Protein AF-A0A965U0R6-F1 (afdb_monomer)

pLDDT: mean 78.59, std 12.65, range [37.94, 92.12]

Structure (mmCIF, N/CA/C/O backbone):
data_AF-A0A965U0R6-F1
#
_entry.id   AF-A0A965U0R6-F1
#
loop_
_atom_site.group_PDB
_atom_site.id
_atom_site.type_symbol
_atom_site.label_atom_id
_atom_site.label_alt_id
_atom_site.label_comp_id
_atom_site.label_asym_id
_atom_site.label_entity_id
_atom_site.label_seq_id
_atom_site.pdbx_PDB_ins_code
_atom_site.Cartn_x
_atom_site.Cartn_y
_atom_site.Cartn_z
_atom_site.occupancy
_atom_site.B_iso_or_equiv
_atom_site.auth_seq_id
_atom_site.auth_comp_id
_atom_site.auth_asym_id
_atom_site.auth_atom_id
_atom_site.pdbx_PDB_model_num
ATOM 1 N N . VAL A 1 1 ? 4.322 18.201 -2.204 1.00 41.97 1 VAL A N 1
ATOM 2 C CA . VAL A 1 1 ? 3.367 19.340 -2.286 1.00 41.97 1 VAL A CA 1
ATOM 3 C C . VAL A 1 1 ? 2.195 19.069 -3.246 1.00 41.97 1 VAL A C 1
ATOM 5 O O . VAL A 1 1 ? 1.086 19.473 -2.937 1.00 41.97 1 VAL A O 1
ATOM 8 N N . VAL A 1 2 ? 2.368 18.293 -4.330 1.00 40.00 2 VAL A N 1
ATOM 9 C CA . VAL A 1 2 ? 1.299 17.973 -5.316 1.00 40.00 2 VAL A CA 1
ATOM 10 C C . VAL A 1 2 ? 0.225 16.978 -4.811 1.00 40.00 2 VAL A C 1
ATOM 12 O O . VAL A 1 2 ? -0.886 16.949 -5.324 1.00 40.00 2 VAL A O 1
ATOM 15 N N . ALA A 1 3 ? 0.509 16.207 -3.756 1.00 44.62 3 ALA A N 1
ATOM 16 C CA . ALA A 1 3 ? -0.407 15.218 -3.159 1.00 44.62 3 ALA A CA 1
ATOM 17 C C . ALA A 1 3 ? -1.565 15.818 -2.330 1.00 44.62 3 ALA A C 1
ATOM 19 O O . ALA A 1 3 ? -2.554 15.149 -2.026 1.00 44.62 3 ALA A O 1
ATOM 20 N N . PHE A 1 4 ? -1.420 17.082 -1.927 1.00 50.19 4 PHE A N 1
ATOM 21 C CA . PHE A 1 4 ? -2.266 17.749 -0.938 1.00 50.19 4 PHE A CA 1
ATOM 22 C C . PHE A 1 4 ? -3.746 17.905 -1.362 1.00 50.19 4 PHE A C 1
ATOM 24 O O . PHE A 1 4 ? -4.618 17.600 -0.548 1.00 50.19 4 PHE A O 1
ATOM 31 N N . PRO A 1 5 ? -4.091 18.294 -2.610 1.00 55.88 5 PRO A N 1
ATOM 32 C CA . PRO A 1 5 ? -5.492 18.458 -3.005 1.00 55.88 5 PRO A CA 1
ATOM 33 C C . PRO A 1 5 ? -6.239 17.125 -3.176 1.00 55.88 5 PRO A C 1
ATOM 35 O O . PRO A 1 5 ? -7.409 17.040 -2.803 1.00 55.88 5 PRO A O 1
ATOM 38 N N . PHE A 1 6 ? -5.578 16.064 -3.656 1.00 57.50 6 PHE A N 1
ATOM 39 C CA . PHE A 1 6 ? -6.195 14.734 -3.768 1.00 57.50 6 PHE A CA 1
ATOM 40 C C . PHE A 1 6 ? -6.419 14.088 -2.396 1.00 57.50 6 PHE A C 1
ATOM 42 O O . PHE A 1 6 ? -7.484 13.518 -2.163 1.00 57.50 6 PHE A O 1
ATOM 49 N N . ALA A 1 7 ? -5.481 14.259 -1.457 1.00 53.28 7 ALA A N 1
ATOM 50 C CA . ALA A 1 7 ? -5.657 13.838 -0.067 1.00 53.28 7 ALA A CA 1
ATOM 51 C C . ALA A 1 7 ? -6.819 14.579 0.622 1.00 53.28 7 ALA A C 1
ATOM 53 O O . ALA A 1 7 ? -7.576 13.973 1.377 1.00 53.28 7 ALA A O 1
ATOM 54 N N . ILE A 1 8 ? -7.022 15.869 0.319 1.00 55.84 8 ILE A N 1
ATOM 55 C CA . ILE A 1 8 ? -8.159 16.656 0.827 1.00 55.84 8 ILE A CA 1
ATOM 56 C C . ILE A 1 8 ? -9.486 16.195 0.210 1.00 55.84 8 ILE A C 1
ATOM 58 O O . ILE A 1 8 ? -10.490 16.114 0.920 1.00 55.84 8 ILE A O 1
ATOM 62 N N . LEU A 1 9 ? -9.516 15.863 -1.085 1.00 61.75 9 LEU A N 1
ATOM 63 C CA . LEU A 1 9 ? -10.714 15.331 -1.744 1.00 61.75 9 LEU A CA 1
ATOM 64 C C . LEU A 1 9 ? -11.101 13.964 -1.155 1.00 61.75 9 LEU A C 1
ATOM 66 O O . LEU A 1 9 ? -12.265 13.745 -0.815 1.00 61.75 9 LEU A O 1
ATOM 70 N N . PHE A 1 10 ? -10.112 13.093 -0.932 1.00 54.75 10 PHE A N 1
ATOM 71 C CA . PHE A 1 10 ? -10.299 11.812 -0.251 1.00 54.75 10 PHE A CA 1
ATOM 72 C C . PHE A 1 10 ? -10.732 11.978 1.205 1.00 54.75 10 PHE A C 1
ATOM 74 O O . PHE A 1 10 ? -11.656 11.306 1.652 1.00 54.75 10 PHE A O 1
ATOM 81 N N . GLY A 1 11 ? -10.128 12.920 1.932 1.00 53.31 11 GLY A N 1
ATOM 82 C CA . GLY A 1 11 ? -10.501 13.255 3.306 1.00 53.31 11 GLY A CA 1
ATOM 83 C C . GLY A 1 11 ? -11.915 13.834 3.426 1.00 53.31 11 GLY A C 1
ATOM 84 O O . GLY A 1 11 ? -12.597 13.604 4.424 1.00 53.31 11 GLY A O 1
ATOM 85 N N . ARG A 1 12 ? -12.408 14.539 2.397 1.00 59.31 12 ARG A N 1
ATOM 86 C CA . ARG A 1 12 ? -13.804 15.001 2.328 1.00 59.31 12 ARG A CA 1
ATOM 87 C C . ARG A 1 12 ? -14.775 13.868 2.008 1.00 59.31 12 ARG A C 1
ATOM 89 O O . ARG A 1 12 ? -15.824 13.80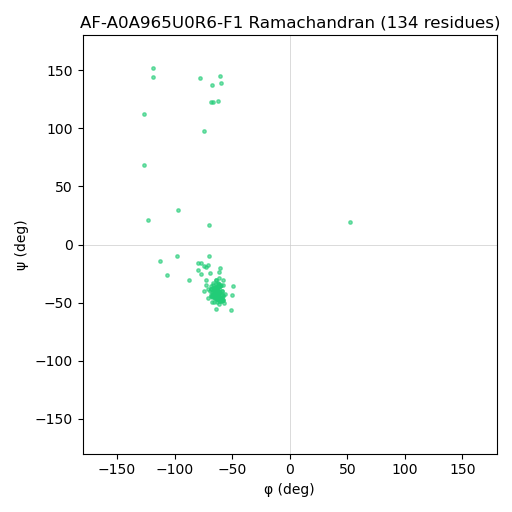8 2.645 1.00 59.31 12 ARG A O 1
ATOM 96 N N . LEU A 1 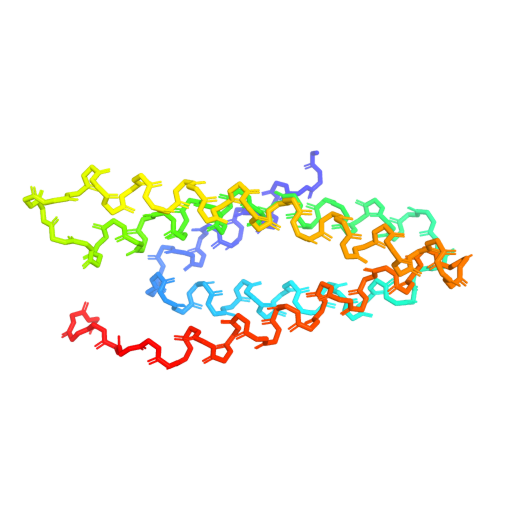13 ? -14.427 12.948 1.102 1.00 54.81 13 LEU A N 1
ATOM 97 C CA . LEU A 1 13 ? -15.194 11.708 0.932 1.00 54.81 13 LEU A CA 1
ATOM 98 C C . LEU A 1 13 ? -15.191 10.881 2.229 1.00 54.81 13 LEU A C 1
ATOM 100 O O . LEU A 1 13 ? -16.224 10.331 2.605 1.00 54.81 13 LEU A O 1
ATOM 104 N N . ALA A 1 14 ? -14.089 10.881 2.983 1.00 52.09 14 ALA A N 1
ATOM 105 C CA . ALA A 1 14 ? -13.985 10.172 4.254 1.00 52.09 14 ALA A CA 1
ATOM 106 C C . ALA A 1 14 ? -14.965 10.643 5.334 1.00 52.09 14 ALA A C 1
ATOM 108 O O . ALA A 1 14 ? -15.318 9.868 6.216 1.00 52.09 14 ALA A O 1
ATOM 109 N N . LYS A 1 15 ? -15.463 11.882 5.244 1.00 54.44 15 LYS A N 1
ATOM 110 C CA . LYS A 1 15 ? -16.483 12.404 6.164 1.00 54.44 15 LYS A CA 1
ATOM 111 C C . LYS A 1 15 ? -17.903 11.907 5.882 1.00 54.44 15 LYS A C 1
ATOM 113 O O . LYS A 1 15 ? -18.758 12.081 6.743 1.00 54.44 15 LYS A O 1
ATOM 118 N N . LYS A 1 16 ? -18.178 11.339 4.701 1.00 57.78 16 LYS A N 1
ATOM 119 C CA . LYS A 1 16 ? -19.542 10.962 4.279 1.00 57.78 16 LYS A CA 1
ATOM 120 C C . LYS A 1 16 ? -19.761 9.451 4.146 1.00 57.78 16 LYS A C 1
ATOM 122 O O . LYS A 1 16 ? -20.904 9.020 4.056 1.00 57.78 16 LYS A O 1
ATOM 127 N N . TYR A 1 17 ? -18.691 8.658 4.123 1.00 65.44 17 TYR A N 1
ATOM 128 C CA . TYR A 1 17 ? -18.735 7.213 3.891 1.00 65.44 17 TYR A CA 1
ATOM 129 C C . TYR A 1 17 ? -18.183 6.430 5.090 1.00 65.44 17 TYR A C 1
ATOM 131 O O . TYR A 1 17 ? -17.330 6.921 5.822 1.00 65.44 17 TYR A O 1
ATOM 139 N N . SER A 1 18 ? -18.655 5.196 5.287 1.00 72.81 18 SER A N 1
ATOM 140 C CA . SER A 1 18 ? -18.124 4.292 6.316 1.00 72.81 18 SER A CA 1
ATOM 141 C C . SER A 1 18 ? -16.642 3.990 6.102 1.00 72.81 18 SER A C 1
ATOM 143 O O . SER A 1 18 ? -16.181 3.829 4.968 1.00 72.81 18 SER A O 1
ATOM 145 N N . THR A 1 19 ? -15.907 3.849 7.209 1.00 74.81 19 THR A N 1
ATOM 146 C CA . THR A 1 19 ? -14.479 3.502 7.252 1.00 74.81 19 THR A CA 1
ATOM 147 C C . THR A 1 19 ? -14.152 2.282 6.384 1.00 74.81 19 THR A C 1
ATOM 149 O O . THR A 1 19 ? -13.122 2.274 5.712 1.00 74.81 19 THR A O 1
ATOM 152 N N . ARG A 1 20 ? -15.054 1.290 6.314 1.00 78.06 20 ARG A N 1
ATOM 153 C CA . ARG A 1 20 ? -14.892 0.101 5.459 1.00 78.06 20 ARG A CA 1
ATOM 154 C C . ARG A 1 20 ? -14.928 0.450 3.971 1.00 78.06 20 ARG A C 1
ATOM 156 O O . ARG A 1 20 ? -14.016 0.078 3.241 1.00 78.06 20 ARG A O 1
ATOM 163 N N . LYS A 1 21 ? -15.935 1.213 3.527 1.00 79.06 21 LYS A N 1
ATOM 164 C CA . LYS A 1 21 ? -16.062 1.659 2.123 1.00 79.06 21 LYS A CA 1
ATOM 165 C C . LYS A 1 21 ? -14.874 2.522 1.696 1.00 79.06 21 LYS A C 1
ATOM 167 O O . LYS A 1 21 ? -14.433 2.452 0.552 1.00 79.06 21 LYS A O 1
ATOM 172 N N . LEU A 1 22 ? -14.332 3.312 2.620 1.00 80.19 22 LEU A N 1
ATOM 173 C CA . LEU A 1 22 ? -13.146 4.131 2.378 1.00 80.19 22 LEU A CA 1
ATOM 174 C C . LEU A 1 22 ? -11.884 3.291 2.188 1.00 80.19 22 LEU A C 1
ATOM 176 O O . LEU A 1 22 ? -11.125 3.557 1.259 1.00 80.19 22 LEU A O 1
ATOM 180 N N . LEU A 1 23 ? -11.688 2.265 3.021 1.00 83.31 23 LEU A N 1
ATOM 181 C CA . LEU A 1 23 ? -10.600 1.298 2.863 1.00 83.31 23 LEU A CA 1
ATOM 182 C C . LEU A 1 23 ? -10.727 0.527 1.540 1.00 83.31 23 LEU A C 1
ATOM 184 O O . LEU A 1 23 ? -9.753 0.450 0.797 1.00 83.31 23 LEU A O 1
ATOM 188 N N . GLU A 1 24 ? -11.925 0.042 1.195 1.00 82.38 24 GLU A N 1
ATOM 189 C CA . GLU A 1 24 ? -12.185 -0.626 -0.092 1.00 82.38 24 GLU A CA 1
ATOM 190 C C . GLU A 1 24 ? -11.864 0.293 -1.286 1.00 82.38 24 GLU A C 1
ATOM 192 O O . GLU A 1 24 ? -11.151 -0.111 -2.205 1.00 82.38 24 GLU A O 1
ATOM 197 N N . THR A 1 25 ? -12.330 1.547 -1.259 1.00 82.25 25 THR A N 1
ATOM 198 C CA . THR A 1 25 ? -12.068 2.521 -2.336 1.00 82.25 25 THR A CA 1
ATOM 199 C C . THR A 1 25 ? -10.578 2.846 -2.443 1.00 82.25 25 THR A C 1
ATOM 201 O O . THR A 1 25 ? -10.049 2.977 -3.545 1.00 82.25 25 THR A O 1
ATOM 204 N N . ALA A 1 26 ? -9.871 2.948 -1.317 1.00 84.25 26 ALA A N 1
ATOM 205 C CA . ALA A 1 26 ? -8.444 3.227 -1.336 1.00 84.25 26 ALA A CA 1
ATOM 206 C C . ALA A 1 26 ? -7.624 2.057 -1.901 1.00 84.25 26 ALA A C 1
ATOM 208 O O . ALA A 1 26 ? -6.701 2.291 -2.678 1.00 84.25 26 ALA A O 1
ATOM 209 N N . ILE A 1 27 ? -7.993 0.809 -1.586 1.00 86.31 27 ILE A N 1
ATOM 210 C CA . ILE A 1 27 ? -7.375 -0.380 -2.195 1.00 86.31 27 ILE A CA 1
ATOM 211 C C . ILE A 1 27 ? -7.594 -0.384 -3.714 1.00 86.31 27 ILE A C 1
ATOM 213 O O . ILE A 1 27 ? -6.659 -0.662 -4.459 1.00 86.31 27 ILE A O 1
ATOM 217 N N . LEU A 1 28 ? -8.789 -0.018 -4.189 1.00 84.44 28 LEU A N 1
ATOM 218 C CA . LEU A 1 28 ? -9.070 0.089 -5.626 1.00 84.44 28 LEU A CA 1
ATOM 219 C C . LEU A 1 28 ? -8.209 1.153 -6.317 1.00 84.44 28 LEU A C 1
ATOM 221 O O . LEU A 1 28 ? -7.711 0.924 -7.417 1.00 84.44 28 LEU A O 1
ATOM 225 N N . ILE A 1 29 ? -7.989 2.297 -5.670 1.00 84.31 29 ILE A N 1
ATOM 226 C CA . ILE A 1 29 ? -7.106 3.343 -6.203 1.00 84.31 29 ILE A CA 1
ATOM 227 C C . ILE A 1 29 ? -5.664 2.867 -6.252 1.00 84.31 29 ILE A C 1
ATOM 229 O O . ILE A 1 29 ? -4.994 3.078 -7.258 1.00 84.31 29 ILE A O 1
ATOM 233 N N . TYR A 1 30 ? -5.194 2.197 -5.203 1.00 84.69 30 TYR A N 1
ATOM 234 C CA . TYR A 1 30 ? -3.857 1.621 -5.194 1.00 84.69 30 TYR A CA 1
ATOM 235 C C . TYR A 1 30 ? -3.664 0.551 -6.257 1.00 84.69 30 TYR A C 1
ATOM 237 O O . TYR A 1 30 ? -2.621 0.519 -6.904 1.00 84.69 30 TYR A O 1
ATOM 245 N N . PHE A 1 31 ? -4.673 -0.286 -6.475 1.00 86.06 31 PHE A N 1
ATOM 246 C CA . PHE A 1 31 ? -4.664 -1.253 -7.558 1.00 86.06 31 PHE A CA 1
ATOM 247 C C . PHE A 1 31 ? -4.594 -0.556 -8.924 1.00 86.06 31 PHE A C 1
ATOM 249 O O . PHE A 1 31 ? -3.764 -0.922 -9.751 1.00 86.06 31 PHE A O 1
ATOM 256 N N . GLY A 1 32 ? -5.377 0.508 -9.135 1.00 83.31 32 GLY A N 1
ATOM 257 C CA . GLY A 1 32 ? -5.288 1.341 -10.336 1.00 83.31 32 GLY A CA 1
ATOM 258 C C . GLY A 1 32 ? -3.892 1.937 -10.534 1.00 83.31 32 GLY A C 1
ATOM 259 O O . GLY A 1 32 ? -3.315 1.801 -11.607 1.00 83.31 32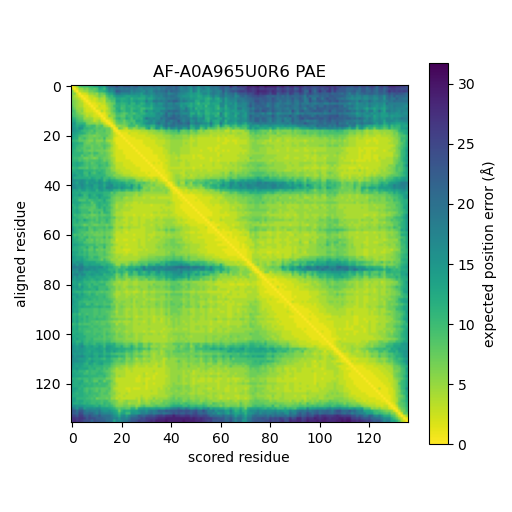 GLY A O 1
ATOM 260 N N . ILE A 1 33 ? -3.307 2.525 -9.487 1.00 83.56 33 ILE A N 1
ATOM 261 C CA . ILE A 1 33 ? -1.934 3.053 -9.510 1.00 83.56 33 ILE A CA 1
ATOM 262 C C . ILE A 1 33 ? -0.925 1.953 -9.864 1.00 83.56 33 ILE A C 1
ATOM 264 O O . ILE A 1 33 ? -0.032 2.187 -10.675 1.00 83.56 33 ILE A O 1
ATOM 268 N N . ALA A 1 34 ? -1.073 0.756 -9.292 1.00 85.56 34 ALA A N 1
ATOM 269 C CA . ALA A 1 34 ? -0.199 -0.374 -9.578 1.00 85.56 34 ALA A CA 1
ATOM 270 C C . ALA A 1 34 ? -0.296 -0.817 -11.048 1.00 85.56 34 ALA A C 1
ATOM 272 O O . ALA A 1 34 ? 0.732 -1.116 -11.645 1.00 85.56 34 ALA A O 1
ATOM 273 N N . LEU A 1 35 ? -1.493 -0.793 -11.651 1.00 84.12 35 LEU A N 1
ATOM 274 C CA . LEU A 1 35 ? -1.685 -1.047 -13.084 1.00 84.12 35 LEU A CA 1
ATOM 275 C C . LEU A 1 35 ? -1.035 0.034 -13.959 1.00 84.12 35 LEU A C 1
ATOM 277 O O . LEU A 1 35 ? -0.330 -0.294 -14.909 1.00 84.12 35 LEU A O 1
ATOM 281 N N . PHE A 1 36 ? -1.214 1.315 -13.621 1.00 80.44 36 PHE A N 1
ATOM 282 C CA . PHE A 1 36 ? -0.568 2.422 -14.339 1.00 80.44 36 PHE A CA 1
ATOM 283 C C . PHE A 1 36 ? 0.959 2.360 -14.257 1.00 80.44 36 PHE A C 1
ATOM 285 O O . PHE A 1 36 ? 1.647 2.695 -15.216 1.00 80.44 36 PHE A O 1
ATOM 292 N N . ALA A 1 37 ? 1.497 1.881 -13.138 1.00 80.44 37 ALA A N 1
ATOM 293 C CA . ALA A 1 37 ? 2.931 1.764 -12.940 1.00 80.44 37 ALA A CA 1
ATOM 294 C C . ALA A 1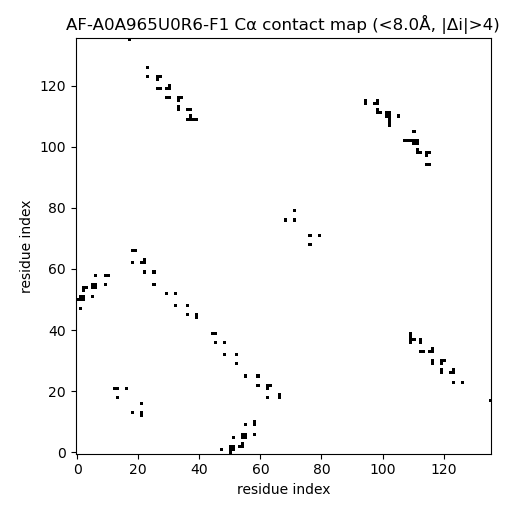 37 ? 3.604 0.665 -13.794 1.00 80.44 37 ALA A C 1
ATOM 296 O O . ALA A 1 37 ? 4.829 0.656 -13.888 1.00 80.44 37 ALA A O 1
ATOM 297 N N . PHE A 1 38 ? 2.851 -0.216 -14.469 1.00 78.56 38 PHE A N 1
ATOM 298 C CA . PHE A 1 38 ? 3.426 -1.116 -15.484 1.00 78.56 38 PHE A CA 1
ATOM 299 C C . PHE A 1 38 ? 3.903 -0.369 -16.731 1.00 78.56 38 PHE A C 1
ATOM 301 O O . PHE A 1 38 ? 4.918 -0.747 -17.314 1.00 78.56 38 PHE A O 1
ATOM 308 N N . GLN A 1 39 ? 3.184 0.688 -17.113 1.00 77.56 39 GLN A N 1
ATOM 309 C CA . GLN A 1 39 ? 3.454 1.510 -18.295 1.00 77.56 39 GLN A CA 1
ATOM 310 C C . GLN A 1 39 ? 4.258 2.768 -17.926 1.00 77.56 39 GLN A C 1
ATOM 312 O O . GLN A 1 39 ? 4.103 3.828 -18.522 1.00 77.56 39 GLN A O 1
ATOM 317 N N . LEU A 1 40 ? 5.090 2.681 -16.886 1.00 71.75 40 LEU A N 1
ATOM 318 C CA . LEU A 1 40 ? 5.967 3.778 -16.496 1.00 71.75 40 LEU A CA 1
ATOM 319 C C . LEU A 1 40 ? 7.134 3.874 -17.480 1.00 71.75 40 LEU A C 1
ATOM 321 O O . LEU A 1 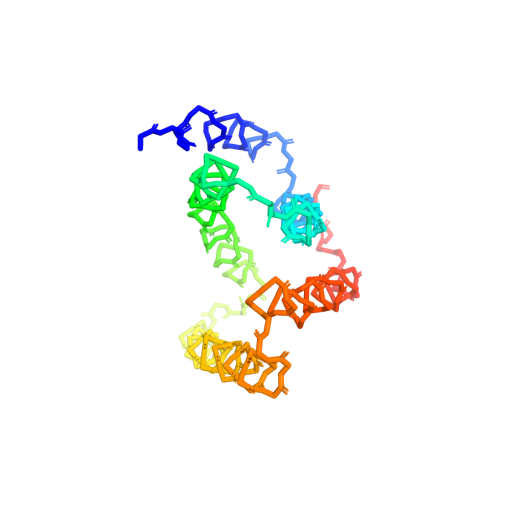40 ? 8.127 3.158 -17.348 1.00 71.75 40 LEU A O 1
ATOM 325 N N . ASP A 1 41 ? 6.997 4.783 -18.443 1.00 70.06 41 ASP A N 1
ATOM 326 C CA . ASP A 1 41 ? 8.028 5.069 -19.441 1.00 70.06 41 ASP A CA 1
ATOM 327 C C . ASP A 1 41 ? 8.724 6.418 -19.178 1.00 70.06 41 ASP A C 1
ATOM 329 O O . ASP A 1 41 ? 9.887 6.592 -19.552 1.00 70.06 41 ASP A O 1
ATOM 333 N N . LYS A 1 42 ? 8.062 7.385 -18.509 1.00 77.50 42 LYS A N 1
ATOM 334 C CA . LYS A 1 42 ? 8.621 8.730 -18.263 1.00 77.50 42 LYS A CA 1
ATOM 335 C C . LYS A 1 42 ? 8.794 9.085 -16.786 1.00 77.50 42 LYS A C 1
ATOM 337 O O . LYS A 1 42 ? 7.938 8.849 -15.938 1.00 77.50 42 LYS A O 1
ATOM 342 N N . THR A 1 43 ? 9.865 9.826 -16.491 1.00 76.75 43 THR A N 1
ATOM 343 C CA . THR A 1 43 ? 10.200 10.317 -15.141 1.00 76.75 43 THR A CA 1
ATOM 344 C C . THR A 1 43 ? 9.100 11.183 -14.514 1.00 76.75 43 THR A C 1
ATOM 346 O O . THR A 1 43 ? 8.882 11.122 -13.308 1.00 76.75 43 THR A O 1
ATOM 349 N N . TRP A 1 44 ? 8.379 11.988 -15.303 1.00 77.88 44 TR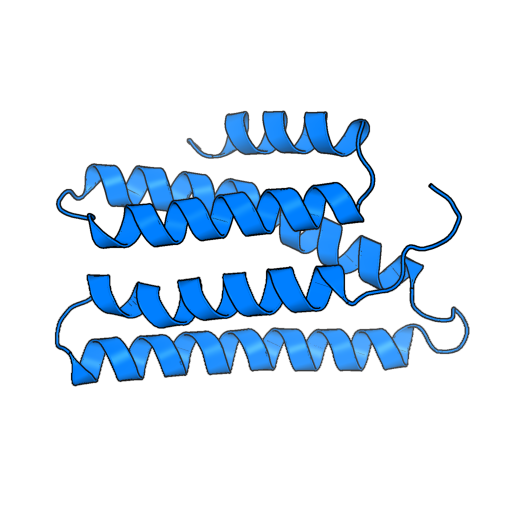P A N 1
ATOM 350 C CA . TRP A 1 44 ? 7.284 12.822 -14.781 1.00 77.88 44 TRP A CA 1
ATOM 351 C C . TRP A 1 44 ? 6.099 11.991 -14.267 1.00 77.88 44 TRP A C 1
ATOM 353 O O . TRP A 1 44 ? 5.507 12.330 -13.242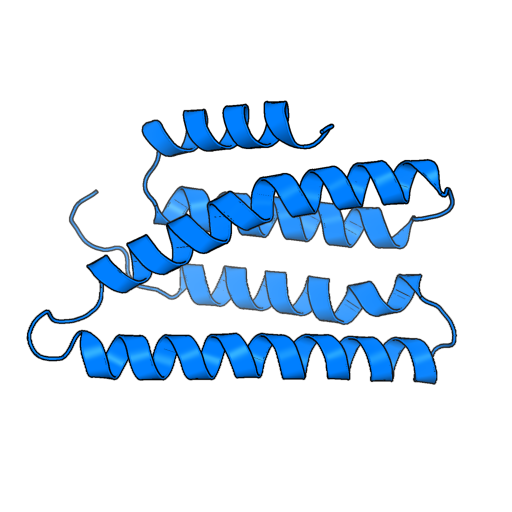 1.00 77.88 44 TRP A O 1
ATOM 363 N N . GLU A 1 45 ? 5.782 10.880 -14.937 1.00 78.06 45 GLU A N 1
ATOM 364 C CA . GLU A 1 45 ? 4.716 9.960 -14.523 1.00 78.06 45 GLU A CA 1
ATOM 365 C C . GLU A 1 45 ? 5.052 9.322 -13.171 1.00 78.06 45 GLU A C 1
ATOM 367 O O . GLU A 1 45 ? 4.183 9.199 -12.308 1.00 78.06 45 GLU A O 1
ATOM 372 N N . PHE A 1 46 ? 6.334 9.027 -12.931 1.00 80.00 46 PHE A N 1
ATOM 373 C CA . PHE A 1 46 ? 6.809 8.506 -11.650 1.00 80.00 46 PHE A CA 1
ATOM 374 C C . PHE A 1 46 ? 6.576 9.503 -10.511 1.00 80.00 46 PHE A C 1
ATOM 376 O O . PHE A 1 46 ? 6.036 9.138 -9.468 1.00 80.00 46 PHE A O 1
ATOM 383 N N . TRP A 1 47 ? 6.927 10.778 -10.710 1.00 81.50 47 TRP A N 1
ATOM 384 C CA . TRP A 1 47 ? 6.717 11.822 -9.701 1.00 81.50 47 TRP A CA 1
ATOM 385 C C . TRP A 1 47 ? 5.235 12.086 -9.424 1.00 81.50 47 TRP A C 1
ATOM 387 O O . TRP A 1 47 ? 4.854 12.301 -8.269 1.00 81.50 47 TRP A O 1
ATOM 397 N N . MET A 1 48 ? 4.392 12.035 -10.458 1.00 80.56 48 MET A N 1
ATOM 398 C CA . MET A 1 48 ? 2.942 12.144 -10.308 1.00 80.56 48 MET A CA 1
ATOM 399 C C . MET A 1 48 ? 2.385 10.980 -9.478 1.00 80.56 48 MET A C 1
ATOM 401 O O . MET A 1 48 ? 1.672 11.213 -8.499 1.00 80.56 48 MET A O 1
ATOM 405 N N . LEU A 1 49 ? 2.761 9.742 -9.810 1.00 82.12 49 LEU A N 1
ATOM 406 C CA . LEU A 1 49 ? 2.335 8.548 -9.080 1.00 82.12 49 LEU A CA 1
ATOM 407 C C . LEU A 1 49 ? 2.838 8.553 -7.634 1.00 82.12 49 LEU A C 1
ATOM 409 O O . LEU A 1 49 ? 2.054 8.309 -6.720 1.00 82.12 49 LEU A O 1
ATOM 413 N N . ALA A 1 50 ? 4.103 8.908 -7.400 1.00 82.94 50 ALA A N 1
ATOM 414 C CA . ALA A 1 50 ? 4.669 9.026 -6.057 1.00 82.94 50 ALA A CA 1
ATOM 415 C C . ALA A 1 50 ? 3.900 10.047 -5.200 1.00 82.94 50 ALA A C 1
ATOM 417 O O . ALA A 1 50 ? 3.620 9.794 -4.025 1.00 82.94 50 ALA A O 1
ATOM 418 N N . ALA A 1 51 ? 3.491 11.177 -5.789 1.00 81.88 51 ALA A N 1
ATOM 419 C CA . ALA A 1 51 ? 2.648 12.152 -5.106 1.00 81.88 51 ALA A CA 1
ATOM 420 C C . ALA A 1 51 ? 1.255 11.582 -4.785 1.00 81.88 51 ALA A C 1
ATOM 422 O O . ALA A 1 51 ? 0.775 11.745 -3.664 1.00 81.88 51 ALA A O 1
ATOM 423 N N . MET A 1 52 ? 0.612 10.886 -5.727 1.00 79.81 52 MET A N 1
ATOM 424 C CA . MET A 1 52 ? -0.696 10.262 -5.493 1.00 79.81 52 MET A CA 1
ATOM 425 C C . MET A 1 52 ? -0.635 9.211 -4.379 1.00 79.81 52 MET A C 1
ATOM 427 O O . MET A 1 52 ? -1.431 9.267 -3.441 1.00 79.81 52 MET A O 1
ATOM 431 N N . VAL A 1 53 ? 0.346 8.306 -4.438 1.00 83.75 53 VAL A N 1
ATOM 432 C CA . VAL A 1 53 ? 0.581 7.270 -3.422 1.00 83.75 53 VAL A CA 1
ATOM 433 C C . VAL A 1 53 ? 0.790 7.904 -2.053 1.00 83.75 53 VAL A C 1
ATOM 435 O O . VAL A 1 53 ? 0.087 7.540 -1.114 1.00 83.75 53 VAL A O 1
ATOM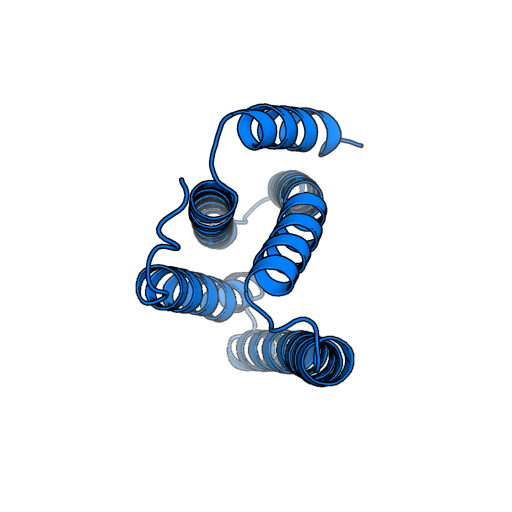 438 N N . GLY A 1 54 ? 1.676 8.900 -1.947 1.00 82.25 54 GLY A N 1
ATOM 439 C CA . GLY A 1 54 ? 1.954 9.583 -0.682 1.00 82.25 54 GLY A CA 1
ATOM 440 C C . GLY A 1 54 ? 0.725 10.274 -0.081 1.00 82.25 54 GLY A C 1
ATOM 441 O O . GLY A 1 54 ? 0.537 10.250 1.135 1.00 82.25 54 GLY A O 1
ATOM 442 N N . GLY A 1 55 ? -0.149 10.839 -0.921 1.00 78.75 55 GLY A N 1
ATOM 443 C CA . GLY A 1 55 ? -1.399 11.463 -0.477 1.00 78.75 55 GLY A CA 1
ATOM 444 C C . GLY A 1 55 ? -2.406 10.460 0.088 1.00 78.75 55 GLY A C 1
ATOM 445 O O . GLY A 1 55 ? -2.996 10.700 1.141 1.00 78.75 55 GLY A O 1
ATOM 446 N N . VAL A 1 56 ? -2.581 9.320 -0.584 1.00 78.75 56 VAL A N 1
ATOM 447 C CA . VAL A 1 56 ? -3.503 8.260 -0.139 1.00 78.75 56 VAL A CA 1
ATOM 448 C C . VAL A 1 56 ? -2.942 7.513 1.079 1.00 78.75 56 VAL A C 1
ATOM 450 O O . VAL A 1 56 ? -3.707 7.104 1.955 1.00 78.75 56 VAL A O 1
ATOM 453 N N . GLN A 1 57 ? -1.616 7.406 1.199 1.00 82.31 57 GLN A N 1
ATOM 454 C CA . GLN A 1 57 ? -0.953 6.578 2.211 1.00 82.31 57 GLN A CA 1
ATOM 455 C C . GLN A 1 57 ? -1.199 7.063 3.634 1.00 82.31 57 GLN A C 1
ATOM 457 O O . GLN A 1 57 ? -1.528 6.252 4.499 1.00 82.31 57 GLN A O 1
ATOM 462 N N . GLY A 1 58 ? -1.153 8.378 3.869 1.00 77.75 58 GLY A N 1
ATOM 463 C CA . GLY A 1 58 ? -1.495 8.942 5.179 1.00 77.75 58 GLY A CA 1
ATOM 464 C C . GLY A 1 58 ? -2.955 8.688 5.573 1.00 77.75 58 GLY A C 1
ATOM 465 O O . GLY A 1 58 ? -3.245 8.362 6.725 1.00 77.75 58 GLY A O 1
ATOM 466 N N . GLY A 1 59 ? -3.877 8.770 4.607 1.00 79.12 59 GLY A N 1
ATOM 467 C CA . GLY A 1 59 ? -5.301 8.514 4.830 1.00 79.12 59 GLY A CA 1
ATOM 468 C C . GLY A 1 59 ? -5.586 7.051 5.164 1.00 79.12 59 GLY A C 1
ATOM 469 O O . GLY A 1 59 ? -6.242 6.761 6.163 1.00 79.12 59 GLY A O 1
ATOM 470 N N . VAL A 1 60 ? -5.051 6.121 4.371 1.00 83.62 60 VAL A N 1
ATOM 471 C CA . VAL A 1 60 ? -5.238 4.678 4.585 1.00 83.62 60 VAL A CA 1
ATOM 472 C C . VAL A 1 60 ? -4.601 4.211 5.883 1.00 83.62 60 VAL A C 1
ATOM 474 O O . VAL A 1 60 ? -5.214 3.427 6.604 1.00 83.62 60 VAL A O 1
ATOM 477 N N . GLN A 1 61 ? -3.421 4.723 6.234 1.00 81.81 61 GLN A N 1
ATOM 478 C CA . GLN A 1 61 ? -2.757 4.363 7.485 1.00 81.81 61 GLN A CA 1
ATOM 479 C C . GLN A 1 61 ? -3.581 4.788 8.712 1.00 81.81 61 GLN A C 1
ATOM 481 O O . GLN A 1 61 ? -3.750 4.000 9.647 1.00 81.81 61 GLN A O 1
ATOM 486 N N . ALA A 1 62 ? -4.154 5.997 8.691 1.00 81.56 62 ALA A N 1
ATOM 487 C CA . ALA A 1 62 ? -5.036 6.479 9.753 1.00 81.56 62 ALA A CA 1
ATOM 488 C C . ALA A 1 62 ? -6.368 5.703 9.808 1.00 81.56 62 ALA A C 1
ATOM 490 O O . ALA A 1 62 ? -6.794 5.279 10.886 1.00 81.56 62 ALA A O 1
ATOM 491 N N . LEU A 1 63 ? -7.004 5.470 8.652 1.00 82.94 63 LEU A N 1
ATOM 492 C CA . LEU A 1 63 ? -8.272 4.738 8.546 1.00 82.94 63 LEU A CA 1
ATOM 493 C C . LEU A 1 63 ? -8.132 3.274 8.975 1.00 82.94 63 LEU A C 1
ATOM 495 O O . LEU A 1 63 ? -8.967 2.798 9.736 1.00 82.94 63 LEU A O 1
ATOM 499 N N . SER A 1 64 ? -7.074 2.581 8.544 1.00 84.25 64 SER A N 1
ATOM 500 C CA . SER A 1 64 ? -6.786 1.189 8.918 1.00 84.25 64 SER A CA 1
ATOM 501 C C . SER A 1 64 ? -6.661 1.043 10.431 1.00 84.25 64 SER A C 1
ATOM 503 O O . SER A 1 64 ? -7.310 0.193 11.040 1.00 84.25 64 SER A O 1
ATOM 505 N N . ARG A 1 65 ? -5.891 1.938 11.065 1.00 83.31 65 ARG A N 1
ATOM 506 C CA . ARG A 1 65 ? -5.709 1.924 12.519 1.00 83.31 65 ARG A CA 1
ATOM 507 C C . ARG A 1 65 ? -7.013 2.218 13.262 1.00 83.31 65 ARG A C 1
ATOM 509 O O . ARG A 1 65 ? -7.311 1.544 14.242 1.00 83.31 65 ARG A O 1
ATOM 516 N N . SER A 1 66 ? -7.796 3.195 12.799 1.00 83.44 66 SER A N 1
ATOM 517 C CA . SER A 1 66 ? -9.095 3.533 13.398 1.00 83.44 66 SER A CA 1
ATOM 518 C C . SER A 1 66 ? -10.123 2.408 13.234 1.00 83.44 66 SER A C 1
ATOM 520 O O . SER A 1 66 ? -10.860 2.113 14.174 1.00 83.44 66 SER A O 1
ATOM 522 N N . PHE A 1 67 ? -10.142 1.743 12.076 1.00 84.00 67 PHE A N 1
ATOM 523 C CA . PHE A 1 67 ? -10.992 0.582 11.819 1.00 84.00 67 PHE A CA 1
ATOM 524 C C . PHE A 1 67 ? -10.636 -0.587 12.740 1.00 84.00 67 PHE A C 1
ATOM 526 O O . PHE A 1 67 ? -11.516 -1.149 13.386 1.00 84.00 67 PHE A O 1
ATOM 533 N N . PHE A 1 68 ? -9.343 -0.897 12.871 1.00 84.19 68 PHE A N 1
ATOM 534 C CA . PHE A 1 68 ? -8.863 -1.940 13.774 1.00 84.19 68 PHE A CA 1
ATOM 535 C C . PHE A 1 68 ? -9.194 -1.628 15.241 1.00 84.19 68 PHE A C 1
ATOM 537 O O . PHE A 1 68 ? -9.709 -2.485 15.951 1.00 84.19 68 PHE A O 1
ATOM 544 N N . ALA A 1 69 ? -9.007 -0.375 15.673 1.00 82.25 69 ALA A N 1
ATOM 545 C CA . ALA A 1 69 ? -9.343 0.078 17.025 1.00 82.25 69 ALA A CA 1
ATOM 546 C C . ALA A 1 69 ? -10.824 -0.119 17.391 1.00 82.25 69 ALA A C 1
ATOM 548 O O . ALA A 1 69 ? -11.148 -0.303 18.561 1.00 82.25 69 ALA A O 1
ATOM 549 N N . ARG A 1 70 ? -11.726 -0.050 16.403 1.00 80.50 70 ARG A N 1
ATOM 550 C CA . ARG A 1 70 ? -13.167 -0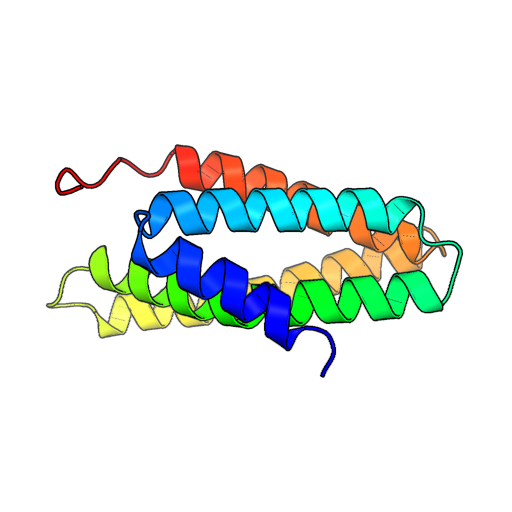.273 16.593 1.00 80.50 70 ARG A CA 1
ATOM 551 C C . ARG A 1 70 ? -13.535 -1.752 16.717 1.00 80.50 70 ARG A C 1
ATOM 553 O O . ARG A 1 70 ? -14.571 -2.045 17.300 1.00 80.50 70 ARG A O 1
ATOM 560 N N . LEU A 1 71 ? -12.723 -2.651 16.160 1.00 80.00 71 LEU A N 1
ATOM 561 C CA . LEU A 1 71 ? -12.997 -4.089 16.125 1.00 80.00 71 LEU A CA 1
ATOM 562 C C . LEU A 1 71 ? -12.488 -4.824 17.374 1.00 80.00 71 LEU A C 1
ATOM 564 O O . LEU A 1 71 ? -13.047 -5.846 17.762 1.00 80.00 71 LEU A O 1
ATOM 568 N N . ILE A 1 72 ? -11.410 -4.333 17.984 1.00 83.31 72 ILE A N 1
ATOM 569 C CA . ILE A 1 72 ? -10.753 -5.012 19.104 1.00 83.31 72 ILE A CA 1
ATOM 570 C C . ILE A 1 72 ? -11.504 -4.812 20.437 1.00 83.31 72 ILE A C 1
ATOM 572 O O . ILE A 1 72 ? -12.007 -3.718 20.707 1.00 83.31 72 ILE A O 1
ATOM 576 N N . PRO A 1 73 ? -11.550 -5.837 21.310 1.00 77.62 73 PRO A N 1
ATOM 577 C CA . PRO A 1 73 ? -12.139 -5.723 22.642 1.00 77.62 73 PRO A CA 1
ATOM 578 C C . PRO A 1 73 ? -11.305 -4.793 23.535 1.00 77.62 73 PRO A C 1
ATOM 580 O O . PRO A 1 73 ? -10.071 -4.857 23.549 1.00 77.62 73 PRO A O 1
ATOM 583 N N . LYS A 1 74 ? -11.980 -3.926 24.300 1.00 73.81 74 LYS A N 1
ATOM 584 C CA . LYS A 1 74 ? -11.328 -2.872 25.098 1.00 73.81 74 LYS A CA 1
ATOM 585 C C . LYS A 1 74 ? -10.425 -3.440 26.191 1.00 73.81 74 LYS A C 1
ATOM 587 O O . LYS A 1 74 ? -9.403 -2.827 26.488 1.00 73.81 74 LYS A O 1
ATOM 592 N N . GLU A 1 75 ? -10.749 -4.612 26.735 1.00 77.69 75 GLU A N 1
ATOM 593 C CA . GLU A 1 75 ? -9.992 -5.229 27.831 1.00 77.69 75 GLU A CA 1
ATOM 594 C C . GLU A 1 75 ? -8.603 -5.720 27.393 1.00 77.69 75 GLU A C 1
ATOM 596 O O . GLU A 1 75 ? -7.696 -5.804 28.216 1.00 77.69 75 GLU A O 1
ATOM 601 N N . ARG A 1 76 ? -8.410 -6.020 26.099 1.00 80.44 76 ARG A N 1
ATOM 602 C CA . ARG A 1 76 ? -7.139 -6.527 25.540 1.00 80.44 76 ARG A CA 1
ATOM 603 C C . ARG A 1 76 ? -6.580 -5.674 24.404 1.00 80.44 76 ARG A C 1
ATOM 605 O O . ARG A 1 76 ? -5.748 -6.136 23.626 1.00 80.44 76 ARG A O 1
ATOM 612 N N . SER A 1 77 ? -7.002 -4.413 24.323 1.00 79.31 77 SER A N 1
ATOM 613 C CA . SER A 1 77 ? -6.619 -3.482 23.253 1.00 79.31 77 SER A CA 1
ATOM 614 C C . SER A 1 77 ? -5.100 -3.429 23.021 1.00 79.31 77 SER A C 1
ATOM 616 O O . SER A 1 77 ? -4.643 -3.527 21.884 1.00 79.31 77 SER A O 1
ATOM 618 N N . ASN A 1 78 ? -4.304 -3.382 24.097 1.00 82.56 78 ASN A N 1
ATOM 619 C CA . ASN A 1 78 ? -2.840 -3.322 24.011 1.00 82.56 78 ASN A CA 1
ATOM 620 C C . ASN A 1 78 ? -2.215 -4.575 23.373 1.00 82.56 78 ASN A C 1
ATOM 622 O O . ASN A 1 78 ? -1.252 -4.456 22.620 1.00 82.56 78 ASN A O 1
ATOM 626 N N . GLU A 1 79 ? -2.769 -5.762 23.632 1.00 86.25 79 GLU A N 1
ATOM 627 C CA . GLU A 1 79 ? -2.268 -7.028 23.084 1.00 86.25 79 GLU A CA 1
ATOM 628 C C . GLU A 1 79 ? -2.560 -7.114 21.578 1.00 86.25 79 GLU A C 1
ATOM 630 O O . GLU A 1 79 ? -1.661 -7.367 20.775 1.00 86.25 79 GLU A O 1
ATOM 635 N N . PHE A 1 80 ? -3.789 -6.774 21.169 1.00 86.75 80 PHE A N 1
ATOM 636 C CA . PHE A 1 80 ? -4.174 -6.734 19.755 1.00 86.75 80 PHE A CA 1
ATOM 637 C C . PHE A 1 80 ? -3.435 -5.646 18.965 1.00 86.75 80 PHE A C 1
ATOM 639 O O . PHE A 1 80 ? -3.049 -5.882 17.820 1.00 86.75 80 PHE A O 1
ATOM 646 N N . PHE A 1 81 ? -3.191 -4.470 19.557 1.00 85.81 81 PHE A N 1
ATOM 647 C CA . PHE A 1 81 ? -2.346 -3.447 18.934 1.00 85.81 81 PHE A CA 1
ATOM 648 C C . PHE A 1 81 ? -0.880 -3.879 18.831 1.00 85.81 81 PHE A C 1
ATOM 650 O O . PHE A 1 81 ? -0.231 -3.534 17.844 1.00 85.81 81 PHE A O 1
ATOM 657 N N . GLY A 1 82 ? -0.376 -4.658 19.794 1.00 88.06 82 GLY A N 1
ATOM 658 C CA . GLY A 1 82 ? 0.942 -5.288 19.713 1.00 88.06 82 GLY A CA 1
ATOM 659 C C . GLY A 1 82 ? 1.053 -6.216 18.503 1.00 88.06 82 GLY A C 1
ATOM 660 O O . GLY A 1 82 ? 1.972 -6.071 17.698 1.00 88.06 82 GLY A O 1
ATOM 661 N N . PHE A 1 83 ? 0.068 -7.099 18.303 1.00 88.25 83 PHE A N 1
ATOM 662 C CA . PHE A 1 83 ? 0.003 -7.937 17.102 1.00 88.25 83 PHE A CA 1
ATOM 663 C C . PHE A 1 83 ? -0.093 -7.105 15.818 1.00 88.25 83 PHE A C 1
ATOM 665 O O . PHE A 1 83 ? 0.651 -7.363 14.873 1.00 88.25 83 PHE A O 1
ATOM 672 N N . TYR A 1 84 ? -0.952 -6.082 15.777 1.00 87.50 84 TYR A N 1
ATOM 673 C CA . TYR A 1 84 ? -1.086 -5.196 14.615 1.00 87.50 84 TYR A CA 1
ATOM 674 C C . TYR A 1 84 ? 0.243 -4.530 14.225 1.00 87.50 84 TYR A C 1
ATOM 676 O O . TYR A 1 84 ? 0.577 -4.480 13.041 1.00 87.50 84 TYR A O 1
ATOM 684 N N . ASP A 1 85 ? 1.023 -4.051 15.200 1.00 87.94 85 ASP A N 1
ATOM 685 C CA . ASP A 1 85 ? 2.324 -3.423 14.940 1.00 87.94 85 ASP A CA 1
ATOM 686 C C . ASP A 1 85 ? 3.359 -4.427 14.405 1.00 87.94 85 ASP A C 1
ATOM 688 O O . ASP A 1 85 ? 4.082 -4.127 13.451 1.00 87.94 85 ASP A O 1
ATOM 692 N N . ILE A 1 86 ? 3.382 -5.649 14.953 1.00 91.56 86 ILE A N 1
ATOM 693 C CA . ILE A 1 86 ? 4.246 -6.735 14.466 1.00 91.56 86 ILE A CA 1
ATOM 694 C C . ILE A 1 86 ? 3.899 -7.070 13.013 1.00 91.56 86 ILE A C 1
ATOM 696 O O . ILE A 1 86 ? 4.780 -7.039 12.155 1.00 91.56 86 ILE A O 1
ATOM 700 N N . PHE A 1 87 ? 2.621 -7.312 12.707 1.00 89.12 87 PHE A N 1
ATOM 701 C CA . PHE A 1 87 ? 2.182 -7.605 11.341 1.00 89.12 87 PHE A CA 1
ATOM 702 C C . PHE A 1 87 ? 2.466 -6.447 10.378 1.00 89.12 87 PHE A C 1
ATOM 704 O O . PHE A 1 87 ? 2.887 -6.692 9.249 1.00 89.12 87 PHE A O 1
ATOM 711 N N . GLY A 1 88 ? 2.304 -5.193 10.811 1.00 86.19 88 GLY A N 1
ATOM 712 C CA . GLY A 1 88 ? 2.631 -4.016 10.002 1.00 86.19 88 GLY A CA 1
ATOM 713 C C . GLY A 1 88 ? 4.119 -3.926 9.636 1.00 86.19 88 GLY A C 1
ATOM 714 O O . GLY A 1 88 ? 4.470 -3.659 8.480 1.00 86.19 88 GLY A O 1
ATOM 715 N N . LYS A 1 89 ? 5.010 -4.208 10.594 1.00 89.06 89 LYS A N 1
ATOM 716 C CA . LYS A 1 89 ? 6.463 -4.256 10.360 1.00 89.06 89 LYS A CA 1
ATOM 717 C C . LYS A 1 89 ? 6.856 -5.441 9.482 1.00 89.06 89 LYS A C 1
ATOM 719 O O . LYS A 1 89 ? 7.605 -5.264 8.522 1.00 89.06 89 LYS A O 1
ATOM 724 N N . SER A 1 90 ? 6.303 -6.623 9.751 1.00 89.62 90 SER A N 1
ATOM 725 C CA . SER A 1 90 ? 6.521 -7.815 8.928 1.00 89.62 90 SER A CA 1
ATOM 726 C C . SER A 1 90 ? 6.044 -7.609 7.491 1.00 89.62 90 SER A C 1
ATOM 728 O O . SER A 1 90 ? 6.751 -7.988 6.565 1.00 89.62 90 SER A O 1
ATOM 730 N N . ALA A 1 91 ? 4.900 -6.953 7.279 1.00 88.38 91 ALA A N 1
ATOM 731 C CA . ALA A 1 91 ? 4.397 -6.642 5.942 1.00 88.38 91 ALA A CA 1
ATOM 732 C C . ALA A 1 91 ? 5.350 -5.718 5.169 1.00 88.38 91 ALA A C 1
ATOM 734 O O . ALA A 1 91 ? 5.615 -5.961 3.994 1.00 88.38 91 ALA A O 1
ATOM 735 N N . SER A 1 92 ? 5.915 -4.704 5.833 1.00 89.00 92 SER A N 1
ATOM 736 C CA . SER A 1 92 ? 6.919 -3.817 5.224 1.00 89.00 92 SER A CA 1
ATOM 737 C C . SER A 1 92 ? 8.177 -4.581 4.801 1.00 89.00 92 SER A C 1
ATOM 739 O O . SER A 1 92 ? 8.702 -4.362 3.707 1.00 89.00 92 SER A O 1
ATOM 741 N N . PHE A 1 93 ? 8.633 -5.515 5.641 1.00 91.56 93 PHE A N 1
ATOM 742 C CA . PHE A 1 93 ? 9.768 -6.381 5.331 1.00 91.56 93 PHE A CA 1
ATOM 743 C C . PHE A 1 93 ? 9.466 -7.298 4.138 1.00 91.56 93 PHE A C 1
ATOM 745 O O . PHE A 1 93 ? 10.157 -7.225 3.126 1.00 91.56 93 PHE A O 1
ATOM 752 N N . VAL A 1 94 ? 8.386 -8.084 4.209 1.00 91.62 94 VAL A N 1
ATOM 753 C CA . VAL A 1 94 ? 7.982 -9.030 3.154 1.00 91.62 94 VAL A CA 1
ATOM 754 C C . VAL A 1 94 ? 7.753 -8.319 1.822 1.00 91.62 94 VAL A C 1
ATOM 756 O O . VAL A 1 94 ? 8.235 -8.789 0.794 1.00 91.62 94 VAL A O 1
ATOM 759 N N . GLY A 1 95 ? 7.067 -7.172 1.832 1.00 88.00 95 GLY A N 1
ATOM 760 C CA . GLY A 1 95 ? 6.814 -6.387 0.627 1.00 88.00 95 GLY A CA 1
ATOM 761 C C . GLY A 1 95 ? 8.108 -5.924 -0.042 1.00 88.00 95 GLY A C 1
ATOM 762 O O . GLY A 1 95 ? 8.278 -6.122 -1.243 1.00 88.00 95 GLY A O 1
ATOM 763 N N . THR A 1 96 ? 9.052 -5.385 0.736 1.00 90.94 96 THR A N 1
ATOM 764 C CA . THR A 1 96 ? 10.345 -4.909 0.217 1.00 90.94 96 THR A CA 1
ATOM 765 C C . THR A 1 96 ? 11.202 -6.062 -0.302 1.00 90.94 96 THR A C 1
ATOM 767 O O . THR A 1 96 ? 11.769 -5.965 -1.390 1.00 90.94 96 THR A O 1
ATOM 770 N N . THR A 1 97 ? 11.269 -7.176 0.433 1.00 92.06 97 THR A N 1
ATOM 771 C CA . THR A 1 97 ? 12.007 -8.372 0.008 1.00 92.06 97 THR A CA 1
ATOM 772 C C . THR A 1 97 ? 11.445 -8.933 -1.291 1.00 92.06 97 THR A C 1
ATOM 774 O O . THR A 1 97 ? 12.208 -9.199 -2.215 1.00 92.06 97 THR A O 1
ATOM 777 N N . LEU A 1 98 ? 10.122 -9.073 -1.396 1.00 90.31 98 LEU A N 1
ATOM 778 C CA . LEU A 1 98 ? 9.479 -9.609 -2.592 1.00 90.31 98 LEU A CA 1
ATOM 779 C C . LEU A 1 98 ? 9.713 -8.704 -3.808 1.00 90.31 98 LEU A C 1
ATOM 781 O O . LEU A 1 98 ? 10.046 -9.199 -4.883 1.00 90.31 98 LEU A O 1
ATOM 785 N N . MET A 1 99 ? 9.613 -7.383 -3.629 1.00 89.31 99 MET A N 1
ATOM 786 C CA . MET A 1 99 ? 9.953 -6.420 -4.678 1.00 89.31 99 MET A CA 1
ATOM 787 C C . MET A 1 99 ? 11.414 -6.565 -5.119 1.00 89.31 99 MET A C 1
ATOM 789 O O . MET A 1 99 ? 11.683 -6.678 -6.312 1.00 89.31 99 MET A O 1
ATOM 793 N N . GLY A 1 100 ? 12.346 -6.614 -4.162 1.00 89.19 100 GLY A N 1
ATOM 794 C CA . GLY A 1 100 ? 13.776 -6.759 -4.430 1.00 89.19 100 GLY A CA 1
ATOM 795 C C . GLY A 1 100 ? 14.095 -8.034 -5.207 1.00 89.19 100 GLY A C 1
ATOM 796 O O . GLY A 1 100 ? 14.759 -7.969 -6.236 1.00 89.19 100 GLY A O 1
ATOM 797 N N . VAL A 1 101 ? 13.546 -9.175 -4.782 1.00 92.12 101 VAL A N 1
ATOM 798 C CA . VAL A 1 101 ? 13.733 -10.465 -5.464 1.00 92.12 101 VAL A CA 1
ATOM 799 C C . VAL A 1 101 ? 13.239 -10.406 -6.910 1.00 92.12 101 VAL A C 1
ATOM 801 O O . VAL A 1 101 ? 13.963 -10.824 -7.810 1.00 92.12 101 VAL A O 1
ATOM 804 N N . ILE A 1 102 ? 12.048 -9.853 -7.163 1.00 89.75 102 ILE A N 1
ATOM 805 C CA . ILE A 1 102 ? 11.494 -9.759 -8.523 1.00 89.75 102 ILE A CA 1
ATOM 806 C C . ILE A 1 102 ? 12.313 -8.811 -9.405 1.00 89.75 102 ILE A C 1
ATOM 808 O O . ILE A 1 102 ? 12.584 -9.134 -10.565 1.00 89.75 102 ILE A O 1
ATOM 812 N N . ILE A 1 103 ? 12.733 -7.660 -8.875 1.00 89.69 103 ILE A N 1
ATOM 813 C CA . ILE A 1 103 ? 13.540 -6.688 -9.622 1.00 89.69 103 ILE A CA 1
ATOM 814 C C . ILE A 1 103 ? 14.907 -7.286 -9.963 1.00 89.69 103 ILE A C 1
ATOM 816 O O . ILE A 1 103 ? 15.320 -7.211 -11.119 1.00 89.69 103 ILE A O 1
ATOM 820 N N . THR A 1 104 ? 15.581 -7.924 -9.002 1.00 89.94 104 THR A N 1
ATOM 821 C CA . THR A 1 104 ? 16.883 -8.569 -9.226 1.00 89.94 104 THR A CA 1
ATOM 822 C C . THR A 1 104 ? 16.771 -9.756 -10.182 1.00 89.94 104 THR A C 1
ATOM 824 O O . THR A 1 104 ? 17.613 -9.901 -11.062 1.00 89.94 104 THR A O 1
ATOM 827 N N . ALA A 1 105 ? 15.721 -10.575 -10.069 1.00 91.00 105 ALA A N 1
ATOM 828 C CA . ALA A 1 105 ? 15.516 -11.718 -10.957 1.00 91.00 105 ALA A CA 1
ATOM 829 C C . ALA A 1 105 ? 15.182 -11.295 -12.395 1.00 91.00 105 ALA A C 1
ATOM 831 O O . ALA A 1 105 ? 15.646 -11.923 -13.345 1.00 91.00 105 ALA A O 1
ATOM 832 N N . THR A 1 106 ? 14.392 -10.231 -12.572 1.00 86.88 106 THR A N 1
ATOM 833 C CA . THR A 1 106 ? 13.903 -9.835 -13.903 1.00 86.88 106 THR A CA 1
ATOM 834 C C . THR A 1 106 ? 14.712 -8.713 -14.555 1.00 86.88 106 THR A C 1
ATOM 836 O O . THR A 1 106 ? 14.502 -8.421 -15.731 1.00 86.88 106 THR A O 1
ATOM 839 N N . ASN A 1 107 ? 15.618 -8.063 -13.814 1.00 83.88 107 ASN A N 1
ATOM 840 C CA . ASN A 1 107 ? 16.368 -6.864 -14.221 1.00 83.88 107 ASN A CA 1
ATOM 841 C C . ASN A 1 107 ? 15.487 -5.707 -14.740 1.00 83.88 107 ASN A C 1
ATOM 843 O O . ASN A 1 107 ? 15.962 -4.808 -15.432 1.00 83.88 107 ASN A O 1
ATOM 847 N N . LYS A 1 108 ? 14.189 -5.711 -14.411 1.00 80.19 108 LYS A N 1
ATOM 848 C CA . LYS A 1 108 ? 13.213 -4.710 -14.855 1.00 80.19 108 LYS A CA 1
ATOM 849 C C . LYS A 1 108 ? 12.487 -4.124 -13.643 1.00 80.19 108 LYS A C 1
ATOM 851 O O . LYS A 1 108 ? 11.696 -4.840 -13.024 1.00 80.19 108 LYS A O 1
ATOM 856 N N . PRO A 1 109 ? 12.688 -2.834 -13.318 1.00 77.38 109 PRO A N 1
ATOM 857 C CA . PRO A 1 109 ? 12.059 -2.206 -12.156 1.00 77.38 109 PRO A CA 1
ATOM 858 C C . PRO A 1 109 ? 10.526 -2.182 -12.255 1.00 77.38 109 PRO A C 1
ATOM 860 O O . PRO A 1 109 ? 9.847 -2.383 -11.251 1.00 77.38 109 PRO A O 1
ATOM 863 N N . ASN A 1 110 ? 9.977 -2.053 -13.468 1.00 79.19 110 ASN A N 1
ATOM 864 C CA . ASN A 1 110 ? 8.530 -2.009 -13.714 1.00 79.19 110 ASN A CA 1
ATOM 865 C C . ASN A 1 110 ? 7.818 -3.301 -13.268 1.00 79.19 110 ASN A C 1
ATOM 867 O O . ASN A 1 110 ? 6.665 -3.269 -12.848 1.00 79.19 110 ASN A O 1
ATOM 871 N N . LEU A 1 111 ? 8.514 -4.444 -13.293 1.00 82.25 111 LEU A N 1
ATOM 872 C CA . LEU A 1 111 ? 7.952 -5.731 -12.869 1.00 82.25 111 LEU A CA 1
ATOM 873 C C . LEU A 1 111 ? 7.950 -5.907 -11.348 1.00 82.25 111 LEU A C 1
ATOM 875 O O . LEU A 1 111 ? 7.189 -6.723 -10.834 1.00 82.25 111 LEU A O 1
ATOM 879 N N . GLY A 1 112 ? 8.706 -5.086 -10.611 1.00 81.81 112 GLY A N 1
ATOM 880 C CA . GLY A 1 112 ? 8.635 -5.029 -9.150 1.00 81.81 112 GLY A CA 1
ATOM 881 C C . GLY A 1 112 ? 7.249 -4.632 -8.632 1.00 81.81 112 GLY A C 1
ATOM 882 O O . GLY A 1 112 ? 6.908 -4.934 -7.494 1.00 81.81 112 GLY A O 1
ATOM 883 N N . VAL A 1 113 ? 6.413 -4.009 -9.467 1.00 83.44 113 VAL A N 1
ATOM 884 C CA . VAL A 1 113 ? 5.053 -3.596 -9.098 1.00 83.44 113 VAL A CA 1
ATOM 885 C C . VAL A 1 113 ? 4.047 -4.757 -9.140 1.00 83.44 113 VAL A C 1
ATOM 887 O O . VAL A 1 113 ? 3.045 -4.714 -8.426 1.00 83.44 113 VAL A O 1
ATOM 890 N N . ILE A 1 114 ? 4.326 -5.838 -9.884 1.00 85.56 114 ILE A N 1
ATOM 891 C CA . ILE A 1 114 ? 3.472 -7.043 -9.954 1.00 85.56 114 ILE A CA 1
ATOM 892 C C . ILE A 1 114 ? 3.112 -7.589 -8.565 1.00 85.56 114 ILE A C 1
ATOM 894 O O . ILE A 1 114 ? 1.920 -7.712 -8.272 1.00 85.56 114 ILE A O 1
ATOM 898 N N . PRO A 1 115 ? 4.083 -7.921 -7.690 1.00 87.31 115 PRO A N 1
ATOM 899 C CA . PRO A 1 115 ? 3.763 -8.468 -6.376 1.00 87.31 115 PRO A CA 1
ATOM 900 C C . PRO A 1 115 ? 2.915 -7.510 -5.533 1.00 87.31 115 PRO A C 1
ATOM 902 O O . PRO A 1 115 ? 2.015 -7.957 -4.826 1.00 87.31 115 PRO A O 1
ATOM 905 N N . ILE A 1 116 ? 3.132 -6.197 -5.658 1.00 86.69 116 ILE A N 1
ATOM 906 C CA . ILE A 1 116 ? 2.324 -5.184 -4.971 1.00 86.69 116 ILE A CA 1
ATOM 907 C C . ILE A 1 116 ? 0.874 -5.212 -5.474 1.00 86.69 116 ILE A C 1
ATOM 909 O O . ILE A 1 116 ? -0.056 -5.223 -4.666 1.00 86.69 116 ILE A O 1
ATOM 913 N N . ALA A 1 117 ? 0.665 -5.274 -6.793 1.00 87.81 117 ALA A N 1
ATOM 914 C CA . ALA A 1 117 ? -0.669 -5.371 -7.384 1.00 87.81 117 ALA A CA 1
ATOM 915 C C . ALA A 1 117 ? -1.417 -6.620 -6.884 1.00 87.81 117 ALA A C 1
ATOM 917 O O . ALA A 1 117 ? -2.581 -6.530 -6.493 1.00 87.81 117 ALA A O 1
ATOM 918 N N . VAL A 1 118 ? -0.732 -7.767 -6.823 1.00 89.06 118 VAL A N 1
ATOM 919 C CA . VAL A 1 118 ? -1.290 -9.020 -6.290 1.00 89.06 118 VAL A CA 1
ATOM 920 C C . VAL A 1 118 ? -1.667 -8.877 -4.813 1.00 89.06 118 VAL A C 1
ATOM 922 O O . VAL A 1 118 ? -2.765 -9.277 -4.425 1.00 89.06 118 VAL A O 1
ATOM 925 N N . MET A 1 119 ? -0.816 -8.256 -3.988 1.00 88.88 119 MET A N 1
ATOM 926 C CA . MET A 1 119 ? -1.134 -8.019 -2.575 1.00 88.88 119 MET A CA 1
ATOM 927 C C . MET A 1 119 ? -2.356 -7.113 -2.392 1.00 88.88 119 MET A C 1
ATOM 929 O O . MET A 1 119 ? -3.155 -7.364 -1.490 1.00 88.88 119 MET A O 1
ATOM 933 N N . PHE A 1 120 ? -2.563 -6.112 -3.255 1.00 88.50 120 PHE A N 1
ATOM 934 C CA . PHE A 1 120 ? -3.779 -5.293 -3.215 1.00 88.50 120 PHE A CA 1
ATOM 935 C C . PHE A 1 120 ? -5.039 -6.092 -3.559 1.00 88.50 120 PHE A C 1
ATOM 937 O O . PHE A 1 120 ? -6.057 -5.923 -2.887 1.00 88.50 120 PHE A O 1
ATOM 944 N N . VAL A 1 121 ? -4.979 -7.000 -4.539 1.00 89.56 121 VAL A N 1
ATOM 945 C CA . VAL A 1 121 ? -6.108 -7.889 -4.869 1.00 89.56 121 VAL A CA 1
ATOM 946 C C . VAL A 1 121 ? -6.439 -8.808 -3.694 1.00 89.56 121 VAL A C 1
ATOM 948 O O . VAL A 1 121 ? -7.599 -8.903 -3.294 1.00 89.56 121 VAL A O 1
ATOM 951 N N . ILE A 1 122 ? -5.426 -9.438 -3.095 1.00 90.50 122 ILE A N 1
ATOM 952 C CA . ILE A 1 122 ? -5.607 -10.292 -1.913 1.00 90.50 122 ILE A CA 1
ATOM 953 C C . ILE A 1 122 ? -6.196 -9.475 -0.756 1.00 90.50 122 ILE A C 1
ATOM 955 O O . ILE A 1 122 ? -7.170 -9.899 -0.136 1.00 90.50 122 ILE A O 1
ATOM 959 N N . GLY A 1 123 ? -5.663 -8.277 -0.501 1.00 86.88 123 GLY A N 1
ATOM 960 C CA . GLY A 1 123 ? -6.166 -7.369 0.529 1.00 86.88 123 GLY A CA 1
ATOM 961 C C . GLY A 1 123 ? -7.628 -6.972 0.313 1.00 86.88 123 GLY A C 1
ATOM 962 O O . GLY A 1 123 ? -8.405 -6.957 1.267 1.00 86.88 123 GLY A O 1
ATOM 963 N N . TYR A 1 124 ? -8.034 -6.720 -0.935 1.00 87.38 124 TYR A N 1
ATOM 964 C CA . TYR A 1 124 ? -9.425 -6.424 -1.284 1.00 87.38 124 TYR A CA 1
ATOM 965 C C . TYR A 1 124 ? -10.362 -7.606 -0.991 1.00 87.38 124 TYR A C 1
ATOM 967 O O . TYR A 1 124 ? -11.426 -7.427 -0.394 1.00 87.38 124 TYR A O 1
ATOM 975 N N . LEU A 1 125 ? -9.961 -8.822 -1.379 1.00 88.75 125 LEU A N 1
ATOM 976 C CA . LEU A 1 125 ? -10.739 -10.040 -1.133 1.00 88.75 125 LEU A CA 1
ATOM 977 C C . LEU A 1 125 ? -10.869 -10.336 0.366 1.00 88.75 125 LEU A C 1
ATOM 979 O O . LEU A 1 125 ? -11.970 -10.621 0.840 1.00 88.75 125 LEU A O 1
ATOM 983 N N . LEU A 1 126 ? -9.775 -10.203 1.121 1.00 86.88 126 LEU A N 1
ATOM 984 C CA . LEU A 1 126 ? -9.777 -10.381 2.573 1.00 86.88 126 LEU A CA 1
ATOM 985 C C . LEU A 1 126 ? -10.664 -9.348 3.271 1.00 86.88 126 LEU A C 1
ATOM 987 O O . LEU A 1 126 ? -11.453 -9.712 4.139 1.00 86.88 126 LEU A O 1
ATOM 991 N N . LEU A 1 127 ? -10.606 -8.075 2.866 1.00 83.75 127 LEU A N 1
ATOM 992 C CA . LEU A 1 127 ? -11.450 -7.028 3.447 1.00 83.75 127 LEU A CA 1
ATOM 993 C C . LEU A 1 127 ? -12.944 -7.281 3.185 1.00 83.75 127 LEU A C 1
ATOM 995 O O . LEU A 1 127 ? -13.782 -7.011 4.047 1.00 83.75 127 LEU A O 1
ATOM 999 N N . ARG A 1 128 ? -13.286 -7.857 2.026 1.00 81.25 128 ARG A N 1
ATOM 1000 C CA . ARG A 1 128 ? -14.655 -8.299 1.725 1.00 81.25 128 ARG A CA 1
ATOM 1001 C C . ARG A 1 128 ? -15.117 -9.456 2.605 1.00 81.25 128 ARG A C 1
ATOM 1003 O O . ARG A 1 128 ? -16.297 -9.485 2.948 1.00 81.25 128 ARG A O 1
ATOM 1010 N N . ALA A 1 129 ? -14.214 -10.366 2.966 1.00 83.12 129 ALA A N 1
ATOM 1011 C CA . ALA A 1 129 ? -14.499 -11.480 3.866 1.00 83.12 129 ALA A CA 1
ATOM 1012 C C . ALA A 1 129 ? -14.713 -11.035 5.324 1.00 83.12 129 ALA A C 1
ATOM 1014 O O . ALA A 1 129 ? -15.312 -11.773 6.103 1.00 83.12 129 ALA A O 1
ATOM 1015 N N . VAL A 1 130 ? -14.276 -9.824 5.699 1.00 79.94 130 VAL A N 1
ATOM 1016 C CA . VAL A 1 130 ? -14.562 -9.263 7.025 1.00 79.94 130 VAL A CA 1
ATOM 1017 C C . VAL A 1 130 ? -16.071 -8.998 7.152 1.00 79.94 130 VAL A C 1
ATOM 1019 O O . VAL A 1 130 ? -16.618 -8.237 6.335 1.00 79.94 130 VAL A O 1
ATOM 1022 N N . PRO A 1 131 ? -16.746 -9.583 8.166 1.00 68.81 131 PRO A N 1
ATOM 1023 C CA . PRO A 1 131 ? -18.177 -9.406 8.375 1.00 68.81 131 PRO A CA 1
ATOM 1024 C C . PRO A 1 131 ? -18.512 -7.930 8.593 1.00 68.81 131 PRO A C 1
ATOM 1026 O O . PRO A 1 131 ? -17.784 -7.193 9.264 1.00 68.81 131 PRO A O 1
ATOM 1029 N N . LYS A 1 132 ? -19.620 -7.487 7.992 1.00 64.25 132 LYS A N 1
ATOM 1030 C CA . LYS A 1 132 ? -20.122 -6.120 8.163 1.00 64.25 132 LYS A CA 1
ATOM 1031 C C . LYS A 1 132 ? -20.474 -5.917 9.636 1.00 64.25 132 LYS A C 1
ATOM 1033 O O . LYS A 1 132 ? -21.256 -6.679 10.189 1.00 64.25 132 LYS A O 1
ATOM 1038 N N . GLN A 1 133 ? -19.878 -4.910 10.266 1.00 56.91 133 GLN A N 1
ATOM 1039 C CA . GLN A 1 133 ? -20.273 -4.483 11.605 1.00 56.91 133 GLN A CA 1
ATOM 1040 C C . GLN A 1 133 ? -21.675 -3.868 11.497 1.00 56.91 133 GLN A C 1
ATOM 1042 O O . GLN A 1 133 ? -21.869 -2.941 10.718 1.00 56.91 133 GLN A O 1
ATOM 1047 N N . GLU A 1 134 ? -22.636 -4.398 12.251 1.00 44.16 134 GLU A N 1
ATOM 1048 C CA . GLU A 1 134 ? -24.082 -4.119 12.160 1.00 44.16 134 GLU A CA 1
ATOM 1049 C C . GLU A 1 134 ? -24.505 -2.704 12.619 1.00 44.16 134 GLU A C 1
ATOM 1051 O O . GLU A 1 134 ? -25.676 -2.433 12.827 1.00 44.16 134 GLU A O 1
ATOM 1056 N N . ASN A 1 135 ? -23.566 -1.762 12.725 1.00 37.94 135 ASN A N 1
ATOM 1057 C CA . ASN A 1 135 ? -23.850 -0.358 13.025 1.00 37.94 135 ASN A CA 1
ATOM 1058 C C . ASN A 1 135 ? -23.211 0.548 11.955 1.00 37.94 135 ASN A C 1
ATOM 1060 O O . ASN A 1 135 ? -22.235 1.256 12.221 1.00 37.94 135 ASN A O 1
ATOM 1064 N N . GLU A 1 136 ? -23.748 0.475 10.734 1.00 40.97 136 GLU A N 1
ATOM 1065 C CA . GLU A 1 136 ? -23.659 1.511 9.690 1.00 40.97 136 GLU A CA 1
ATOM 1066 C C . GLU A 1 136 ? -25.048 2.076 9.403 1.00 40.97 136 GLU A C 1
ATOM 1068 O O . GLU A 1 136 ? -25.963 1.258 9.157 1.00 40.97 136 GLU A O 1
#

Secondary structure (DSSP, 8-state):
-TTHHHHHHHHHHHTTS-HHHHHHHHHHHHHHHHHHGGG--SHHHHHHHHHHHHHHHHHHHHHHHHHHHHHS-GGGHHHHHHHHHHHHHHHHHHHHHHHHHHHHHHS-GGGGHHHHHHHHHHHHHHHHHSPPPS--

Sequence (136 aa):
VVAFPFAILFGRLAKKYSTRKLLETAILIYFGIALFAFQLDKTWEFWMLAAMVGGVQGGVQALSRSFFARLIPKERSNEFFGFYDIFGKSASFVGTTLMGVIITATNKPNLGVIPIAVMFVIGYLLLRAVPKQENE

Radius of gyration: 16.46 Å; Cα contacts (8 Å, |Δi|>4): 82; chains: 1; bounding box: 41×31×47 Å

Mean predicted aligned error: 7.94 Å

Nearest PDB structures (foldseek):
  8sc2-assembly1_A  TM=7.161E-01  e=4.291E-02  Homo sapiens
  8sc3-assembly1_A  TM=6.993E-01  e=3.015E-01  Homo sapiens
  8tgi-assembly1_B  TM=7.490E-01  e=5.263E-01  Homo sapiens

Solvent-accessible surface area (backbone atoms only — not comparable to full-atom values): 7595 Å² total; per-residue (Å²): 124,82,18,54,66,59,31,48,54,50,54,54,52,55,76,78,50,57,71,65,60,49,52,53,53,48,42,53,51,51,37,50,52,36,59,54,45,59,73,67,83,49,74,67,59,54,55,51,48,53,28,50,50,59,25,49,47,60,52,49,56,52,47,53,52,54,53,51,63,72,71,51,57,79,93,49,41,70,60,56,50,50,51,50,52,51,52,53,54,50,48,55,49,53,53,52,51,54,28,49,53,43,22,68,74,65,76,34,71,50,58,25,38,52,64,55,34,51,50,36,53,52,51,51,55,52,58,67,69,50,78,80,70,94,84,123

Foldseek 3Di:
DVLPVVLVVLVVVVVVDDLLVSLLVLLVVQLVLLVVLLVPPDPVNVVVSVSNCVSSVVVNVVSVVVVQCVVDDPVCSVVSVVVVVVVVVVCVVVLVVQLVVQCVVVVDNSRSSVVVSVVSVVVSVVSVVPDDDPPD